Protein AF-A0A6S7K9L8-F1 (afdb_monomer_lite)

Organism: Paramuricea clavata (NCBI:txid317549)

InterPro domains:
  IPR007330 MIT domain [PF04212] (12-68)
  IPR007330 MIT domain [SM00745] (4-77)
  IPR036181 MIT domain superfamily [SSF116846] (6-80)

Sequence (85 aa):
MVDIQSLCDDGRKFATEAVKYDEAGDIEQAIFFYSEASDALLKAWSVDNSLNIRSKVENYIARAEELYQHKGNDSVKKPLKSSQQ

pLDDT: mean 88.74, std 17.5, range [41.06, 98.75]

Secondary structure (DSSP, 8-state):
---HHHHHHHHHHHHHHHHHHHHHT-HHHHHHHHHHHHHHHHHHHHH-TTSTTHHHHHHHHHHHHHHHHHHHHHHT-S-------

Foldseek 3Di:
DDDLVVLQVLLVVLCVQLVVCVVVVVLVSNLVSLVSSLVSNVVSCVVPVVDPCVVVSVVSVVSSVVSVVVVVVVVPPPPPDDDDD

Radius of gyration: 17.17 Å; chains: 1; bounding box: 51×38×42 Å

Structure (mmCIF, N/CA/C/O backbone):
data_AF-A0A6S7K9L8-F1
#
_entry.id   AF-A0A6S7K9L8-F1
#
loop_
_atom_site.group_PDB
_atom_site.id
_atom_site.type_symbol
_atom_site.label_atom_id
_atom_site.label_alt_id
_atom_site.label_comp_id
_atom_site.label_asym_id
_atom_site.label_entity_id
_atom_site.label_seq_id
_atom_site.pdbx_PDB_ins_code
_atom_site.Cartn_x
_atom_site.Cartn_y
_atom_site.Cartn_z
_atom_site.occupancy
_atom_site.B_iso_or_equiv
_atom_site.auth_seq_id
_atom_site.auth_comp_id
_atom_site.auth_asym_id
_atom_site.auth_atom_id
_atom_site.pdbx_PDB_model_num
ATOM 1 N N . MET A 1 1 ? 21.052 4.222 -9.137 1.00 69.25 1 MET A N 1
ATOM 2 C CA . MET A 1 1 ? 19.981 3.562 -9.908 1.00 69.25 1 MET A CA 1
ATOM 3 C C . MET A 1 1 ? 18.936 3.142 -8.897 1.00 69.25 1 MET A C 1
ATOM 5 O O . MET A 1 1 ? 19.322 2.557 -7.895 1.00 69.25 1 MET A O 1
ATOM 9 N N . VAL A 1 2 ? 17.680 3.542 -9.077 1.00 79.69 2 VAL A N 1
ATOM 10 C CA . VAL A 1 2 ? 16.596 3.101 -8.191 1.00 79.69 2 VAL A CA 1
ATOM 11 C C . VAL A 1 2 ? 16.325 1.630 -8.498 1.00 79.69 2 VAL A C 1
ATOM 13 O O . VAL A 1 2 ? 16.106 1.292 -9.658 1.00 79.69 2 VAL A O 1
ATOM 16 N N . ASP A 1 3 ? 16.393 0.766 -7.488 1.00 94.75 3 ASP A N 1
ATOM 17 C CA . ASP A 1 3 ? 16.079 -0.653 -7.646 1.00 94.75 3 ASP A CA 1
ATOM 18 C C . ASP A 1 3 ? 14.570 -0.878 -7.478 1.00 94.75 3 ASP A C 1
ATOM 20 O O . ASP A 1 3 ? 14.025 -0.803 -6.374 1.00 94.75 3 ASP A O 1
ATOM 24 N N . ILE A 1 4 ? 13.899 -1.143 -8.601 1.00 96.06 4 ILE A N 1
ATOM 25 C CA . ILE A 1 4 ? 12.456 -1.406 -8.667 1.00 96.06 4 ILE A CA 1
ATOM 26 C C . ILE A 1 4 ? 12.083 -2.609 -7.796 1.00 96.06 4 ILE A C 1
ATOM 28 O O . ILE A 1 4 ? 11.032 -2.593 -7.153 1.00 96.06 4 ILE A O 1
ATOM 32 N N . GLN A 1 5 ? 12.932 -3.641 -7.759 1.00 96.06 5 GLN A N 1
ATOM 33 C CA . GLN A 1 5 ? 12.652 -4.858 -7.007 1.00 96.06 5 GLN A CA 1
ATOM 34 C C . GLN A 1 5 ? 12.640 -4.567 -5.505 1.00 96.06 5 GLN A C 1
ATOM 36 O O . GLN A 1 5 ? 11.663 -4.908 -4.839 1.00 96.06 5 GLN A O 1
ATOM 41 N N . SER A 1 6 ? 13.655 -3.851 -5.008 1.00 97.38 6 SER A N 1
ATOM 4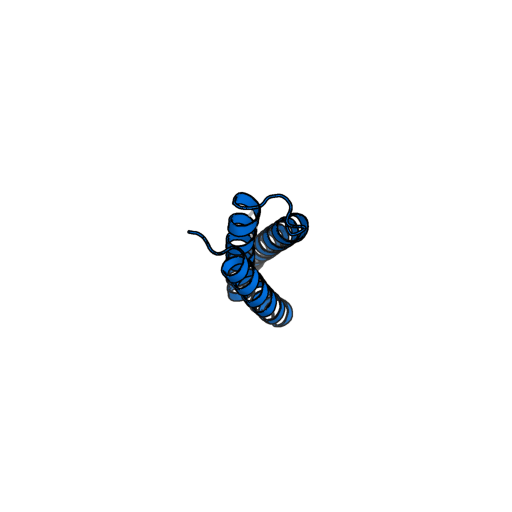2 C CA . SER A 1 6 ? 13.707 -3.396 -3.613 1.00 97.38 6 SER A CA 1
ATOM 43 C C . SER A 1 6 ? 12.485 -2.548 -3.237 1.00 97.38 6 SER A C 1
ATOM 45 O O . SER A 1 6 ? 11.845 -2.824 -2.227 1.00 97.38 6 SER A O 1
ATOM 47 N N . LEU A 1 7 ? 12.078 -1.592 -4.084 1.00 97.50 7 LEU A N 1
ATOM 48 C CA . LEU A 1 7 ? 10.866 -0.791 -3.843 1.00 97.50 7 LEU A CA 1
ATOM 49 C C . LEU A 1 7 ? 9.590 -1.643 -3.779 1.00 97.50 7 LEU A C 1
ATOM 51 O O . LEU A 1 7 ? 8.718 -1.412 -2.941 1.00 97.50 7 LEU A O 1
ATOM 55 N N . CYS A 1 8 ? 9.470 -2.641 -4.655 1.00 97.50 8 CYS A N 1
ATOM 56 C CA . CYS A 1 8 ? 8.333 -3.554 -4.642 1.00 97.50 8 CYS A CA 1
ATOM 57 C C . CYS A 1 8 ? 8.327 -4.452 -3.397 1.00 97.50 8 CYS A C 1
ATOM 59 O O . CYS A 1 8 ? 7.254 -4.756 -2.872 1.00 97.50 8 CYS A O 1
ATOM 61 N N . ASP A 1 9 ? 9.496 -4.899 -2.935 1.00 98.12 9 ASP A N 1
ATOM 62 C CA . ASP A 1 9 ? 9.637 -5.690 -1.713 1.00 98.12 9 ASP A CA 1
ATOM 63 C C . ASP A 1 9 ? 9.282 -4.878 -0.467 1.00 98.12 9 ASP A C 1
ATOM 65 O O . ASP A 1 9 ? 8.535 -5.368 0.383 1.00 98.12 9 ASP A O 1
ATOM 69 N N . ASP A 1 10 ? 9.737 -3.631 -0.386 1.00 98.19 10 ASP A N 1
ATOM 70 C CA . ASP A 1 10 ? 9.394 -2.730 0.713 1.00 98.19 10 ASP A CA 1
ATOM 71 C C . ASP A 1 10 ? 7.897 -2.412 0.716 1.00 98.19 10 ASP A C 1
ATOM 73 O O . ASP A 1 10 ? 7.228 -2.610 1.731 1.00 9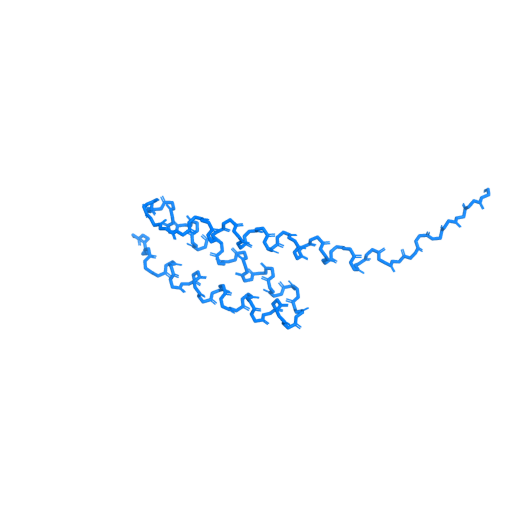8.19 10 ASP A O 1
ATOM 77 N N . GLY A 1 11 ? 7.323 -2.074 -0.443 1.00 98.25 11 GLY A N 1
ATOM 78 C CA . GLY A 1 11 ? 5.883 -1.855 -0.582 1.00 98.25 11 GLY A CA 1
ATOM 79 C C . GLY A 1 11 ? 5.034 -3.056 -0.143 1.00 98.25 11 GLY A C 1
ATOM 80 O O . GLY A 1 11 ? 3.997 -2.887 0.499 1.00 98.25 11 GLY A O 1
ATOM 81 N N . ARG A 1 12 ? 5.483 -4.289 -0.428 1.00 98.31 12 ARG A N 1
ATOM 82 C CA . ARG A 1 12 ? 4.821 -5.522 0.040 1.00 98.31 12 ARG A CA 1
ATOM 83 C C . ARG A 1 12 ? 4.915 -5.705 1.555 1.00 98.31 12 ARG A C 1
ATOM 85 O O . ARG A 1 12 ? 3.924 -6.100 2.173 1.00 98.31 12 ARG A O 1
ATOM 92 N N . LYS A 1 13 ? 6.082 -5.445 2.150 1.00 98.62 13 LYS A N 1
ATOM 93 C CA . LYS A 1 13 ? 6.281 -5.548 3.604 1.00 98.62 13 LYS A CA 1
ATOM 94 C C . LYS A 1 13 ? 5.419 -4.529 4.338 1.00 98.62 13 LYS A C 1
ATOM 96 O O . LYS A 1 13 ? 4.680 -4.912 5.236 1.00 98.62 13 LYS A O 1
ATOM 101 N N . PHE A 1 14 ? 5.445 -3.271 3.903 1.00 98.69 14 PHE A N 1
ATOM 102 C CA . PHE A 1 14 ? 4.631 -2.217 4.501 1.00 98.69 14 PHE A CA 1
ATOM 103 C C . PHE A 1 14 ? 3.140 -2.514 4.383 1.00 98.69 14 PHE A C 1
ATOM 105 O O . PHE A 1 14 ? 2.445 -2.448 5.386 1.00 98.69 14 PHE A O 1
ATOM 112 N N . ALA A 1 15 ? 2.651 -2.954 3.219 1.00 98.62 15 ALA A N 1
ATOM 113 C CA . ALA A 1 15 ? 1.245 -3.338 3.079 1.00 98.62 15 ALA A CA 1
ATOM 114 C C . ALA A 1 15 ? 0.851 -4.492 4.020 1.00 98.62 15 ALA A C 1
ATOM 116 O O . ALA A 1 15 ? -0.253 -4.504 4.556 1.00 98.62 15 ALA A O 1
ATOM 117 N N . THR A 1 16 ? 1.758 -5.447 4.248 1.00 98.69 16 THR A N 1
ATOM 118 C CA . THR A 1 16 ? 1.525 -6.558 5.183 1.00 98.69 16 THR A CA 1
ATOM 119 C C . THR A 1 16 ? 1.399 -6.061 6.622 1.00 98.69 16 THR A C 1
ATOM 121 O O . THR A 1 16 ? 0.492 -6.487 7.332 1.00 98.69 16 THR A O 1
ATOM 124 N N . GLU A 1 17 ? 2.276 -5.154 7.058 1.00 98.75 17 GLU A N 1
ATOM 125 C CA . GLU A 1 17 ? 2.176 -4.549 8.391 1.00 98.75 17 GLU A CA 1
ATOM 126 C C . GLU A 1 17 ? 0.936 -3.654 8.511 1.00 98.75 17 GLU A C 1
ATOM 128 O O . GLU A 1 17 ? 0.224 -3.737 9.507 1.00 98.75 17 GLU A O 1
ATOM 133 N N . ALA A 1 18 ? 0.612 -2.877 7.474 1.00 98.56 18 ALA A N 1
ATOM 134 C CA . ALA A 1 18 ? -0.567 -2.015 7.444 1.00 98.56 18 ALA A CA 1
ATOM 135 C C . ALA A 1 18 ? -1.854 -2.798 7.715 1.00 98.56 18 ALA A C 1
ATOM 137 O O . ALA A 1 18 ? -2.625 -2.412 8.588 1.00 98.56 18 ALA A O 1
ATOM 138 N N . VAL A 1 19 ? -2.044 -3.932 7.030 1.00 98.56 19 VAL A N 1
ATOM 139 C CA . VAL A 1 19 ? -3.210 -4.806 7.228 1.00 98.56 19 VAL A CA 1
ATOM 140 C C . VAL A 1 19 ? -3.257 -5.354 8.655 1.00 98.56 19 VAL A C 1
ATOM 142 O O . VAL A 1 19 ? -4.316 -5.325 9.271 1.00 98.56 19 VAL A O 1
ATOM 145 N N . LYS A 1 20 ? -2.120 -5.787 9.221 1.00 98.69 20 LYS A N 1
ATOM 146 C CA . LYS A 1 20 ? -2.077 -6.280 10.610 1.00 98.69 20 LYS A CA 1
ATOM 147 C C . LYS A 1 20 ? -2.539 -5.221 11.611 1.00 98.69 20 LYS A C 1
ATOM 149 O O . LYS A 1 20 ? -3.293 -5.541 12.524 1.00 98.69 20 LYS A O 1
ATOM 154 N N . TYR A 1 21 ? -2.084 -3.978 11.457 1.00 98.44 21 TYR A N 1
ATOM 155 C CA . TYR A 1 21 ? -2.475 -2.884 12.348 1.00 98.44 21 TYR A CA 1
ATOM 156 C C . TYR A 1 21 ? -3.917 -2.422 12.113 1.00 98.44 21 TYR A C 1
ATOM 158 O O . TYR A 1 21 ? -4.621 -2.137 13.079 1.00 98.44 21 TYR A O 1
ATOM 166 N N . ASP A 1 22 ? -4.378 -2.413 10.859 1.00 97.81 22 ASP A N 1
ATOM 167 C CA . ASP A 1 22 ? -5.764 -2.107 10.484 1.00 97.81 22 ASP A CA 1
ATOM 168 C C . ASP A 1 22 ? -6.735 -3.104 11.141 1.00 97.81 22 ASP A C 1
ATOM 170 O O . ASP A 1 22 ? -7.656 -2.711 11.855 1.00 97.81 22 ASP A O 1
ATOM 174 N N . GLU A 1 23 ? -6.453 -4.405 11.020 1.00 97.69 23 GLU A N 1
ATOM 175 C CA . GLU A 1 23 ? -7.231 -5.478 11.653 1.00 97.69 23 GLU A CA 1
ATOM 176 C C . GLU A 1 23 ? -7.155 -5.450 13.188 1.00 97.69 23 GLU A C 1
ATOM 178 O O . GLU A 1 23 ? -8.126 -5.795 13.865 1.00 97.69 23 GLU A O 1
ATOM 183 N N . ALA A 1 24 ? -6.023 -5.017 13.752 1.00 97.19 24 ALA A N 1
ATOM 184 C CA . ALA A 1 24 ? -5.851 -4.844 15.194 1.00 97.19 24 ALA A CA 1
ATOM 185 C C . ALA A 1 24 ? -6.525 -3.572 15.747 1.00 97.19 24 ALA A C 1
ATOM 187 O O . ALA A 1 24 ? -6.587 -3.398 16.966 1.00 97.19 24 ALA A O 1
ATOM 188 N N . GLY A 1 25 ? -7.023 -2.682 14.882 1.00 95.06 25 GLY A N 1
ATOM 189 C CA . GLY A 1 25 ? -7.600 -1.395 15.271 1.00 95.06 25 GLY A CA 1
ATOM 190 C C . GLY A 1 25 ? -6.568 -0.337 15.678 1.00 95.06 25 GLY A C 1
ATOM 191 O O . GLY A 1 25 ? -6.945 0.710 16.208 1.00 95.06 25 GLY A O 1
ATOM 192 N N . ASP A 1 26 ? -5.278 -0.570 15.424 1.00 96.56 26 ASP A N 1
ATOM 193 C CA . ASP A 1 26 ? -4.230 0.439 15.593 1.00 96.56 26 ASP A CA 1
ATOM 194 C C . ASP A 1 26 ? -4.202 1.355 14.361 1.00 96.56 26 ASP A C 1
ATOM 196 O O . ASP A 1 26 ? -3.398 1.218 13.435 1.00 96.56 26 ASP A O 1
ATOM 200 N N . ILE A 1 27 ? -5.150 2.293 14.349 1.00 95.62 27 ILE A N 1
ATOM 201 C CA . ILE A 1 27 ? -5.402 3.196 13.222 1.00 95.62 27 ILE A CA 1
ATOM 202 C C . ILE A 1 27 ? -4.158 4.026 12.872 1.00 95.62 27 ILE A C 1
ATOM 204 O O . ILE A 1 27 ? -3.907 4.297 11.700 1.00 95.62 27 ILE A O 1
ATOM 208 N N . GLU A 1 28 ? -3.370 4.448 13.863 1.00 96.12 28 GLU A N 1
ATOM 209 C CA . GLU A 1 28 ? -2.204 5.300 13.620 1.00 96.12 28 GLU A CA 1
ATOM 210 C C . GLU A 1 28 ? -1.090 4.547 12.891 1.00 96.12 28 GLU A C 1
ATOM 212 O O . GLU A 1 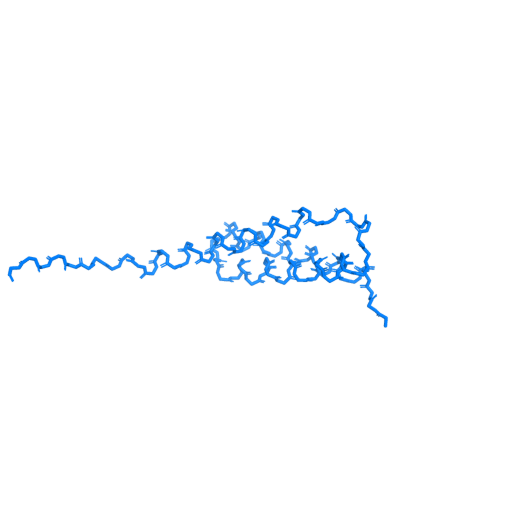28 ? -0.571 5.054 11.893 1.00 96.12 28 GLU A O 1
ATOM 217 N N . GLN A 1 29 ? -0.779 3.324 13.330 1.00 97.75 29 GLN A N 1
ATOM 218 C CA . GLN A 1 29 ? 0.208 2.490 12.646 1.00 97.75 29 GLN A CA 1
ATOM 219 C C . GLN A 1 29 ? -0.287 2.032 11.273 1.00 97.75 29 GLN A C 1
ATOM 221 O O . GLN A 1 29 ? 0.479 2.045 10.309 1.00 97.75 29 GLN A O 1
ATOM 226 N N . ALA A 1 30 ? -1.574 1.702 11.144 1.00 98.25 30 ALA A N 1
ATOM 227 C CA . ALA A 1 30 ? -2.162 1.336 9.860 1.00 98.25 30 ALA A CA 1
ATOM 228 C C . ALA A 1 30 ? -2.002 2.456 8.815 1.00 98.25 30 ALA A C 1
ATOM 230 O O . ALA A 1 30 ? -1.528 2.200 7.708 1.00 98.25 30 ALA A O 1
ATOM 231 N N . ILE A 1 31 ? -2.316 3.710 9.174 1.00 98.19 31 ILE A N 1
ATOM 232 C CA . ILE A 1 31 ? -2.139 4.876 8.286 1.00 98.19 31 ILE A CA 1
ATOM 233 C C . ILE A 1 31 ? -0.676 5.032 7.871 1.00 98.19 31 ILE A C 1
ATOM 235 O O . ILE A 1 31 ? -0.397 5.242 6.687 1.00 98.19 31 ILE A O 1
ATOM 239 N N . PHE A 1 32 ? 0.252 4.933 8.827 1.00 98.25 32 PHE A N 1
ATOM 240 C CA . PHE A 1 32 ? 1.683 5.048 8.554 1.00 98.25 32 PHE A CA 1
ATOM 241 C C . PHE A 1 32 ? 2.125 4.012 7.513 1.00 98.25 32 PHE A C 1
ATOM 243 O O . PHE A 1 32 ? 2.645 4.372 6.458 1.00 98.25 32 PHE A O 1
ATOM 250 N N . PHE A 1 33 ? 1.835 2.733 7.749 1.00 98.75 33 PHE A N 1
ATOM 251 C CA . PHE A 1 33 ? 2.287 1.669 6.860 1.00 98.75 33 PHE A CA 1
ATOM 252 C C . PHE A 1 33 ? 1.575 1.653 5.500 1.00 98.75 33 PHE A C 1
ATOM 254 O O . PHE A 1 33 ? 2.225 1.364 4.496 1.00 98.75 33 PHE A O 1
ATOM 261 N N . TYR A 1 34 ? 0.287 2.009 5.410 1.00 98.75 34 TYR A N 1
ATOM 262 C CA . TYR A 1 34 ? -0.365 2.181 4.102 1.00 98.75 34 TYR A CA 1
ATOM 263 C C . TYR A 1 34 ? 0.245 3.341 3.304 1.00 98.75 34 TYR A C 1
ATOM 265 O O . TYR A 1 34 ? 0.369 3.240 2.079 1.00 98.75 34 TYR A O 1
ATOM 273 N N . SER A 1 35 ? 0.673 4.414 3.976 1.00 98.56 35 SER A N 1
ATOM 274 C CA . SER A 1 35 ? 1.342 5.552 3.332 1.00 98.56 35 SER A CA 1
ATOM 275 C C . SER A 1 35 ? 2.714 5.149 2.782 1.00 98.56 35 SER A C 1
ATOM 277 O O . SER A 1 35 ? 2.983 5.368 1.600 1.00 98.56 35 SER A O 1
ATOM 279 N N . GLU A 1 36 ? 3.538 4.469 3.586 1.00 98.69 36 GLU A N 1
ATOM 280 C CA . GLU A 1 36 ? 4.853 3.966 3.155 1.00 98.69 36 GLU A CA 1
ATOM 281 C C . GLU A 1 36 ? 4.729 2.921 2.030 1.00 98.69 36 GLU A C 1
ATOM 283 O O . GLU A 1 36 ? 5.498 2.935 1.065 1.00 98.69 36 GLU A O 1
ATOM 288 N N . ALA A 1 37 ? 3.720 2.042 2.096 1.00 98.69 37 ALA A N 1
ATOM 289 C CA . ALA A 1 37 ? 3.436 1.079 1.033 1.00 98.69 37 ALA A CA 1
ATOM 290 C C . ALA A 1 37 ? 3.092 1.774 -0.291 1.00 98.69 37 ALA A C 1
ATOM 292 O O . ALA A 1 37 ? 3.585 1.383 -1.352 1.00 98.69 37 ALA A O 1
ATOM 293 N N . SER A 1 38 ? 2.251 2.808 -0.225 1.00 98.44 38 SER A N 1
ATOM 294 C CA . SER A 1 38 ? 1.830 3.587 -1.389 1.00 98.44 38 SER A CA 1
ATOM 295 C C . SER A 1 38 ? 3.002 4.333 -2.015 1.00 98.44 38 SER A C 1
ATOM 297 O O . SER A 1 38 ? 3.178 4.265 -3.229 1.00 98.44 38 SER A O 1
ATOM 299 N N . ASP A 1 39 ? 3.831 4.993 -1.205 1.00 98.25 39 ASP A N 1
ATOM 300 C CA . ASP A 1 39 ? 4.985 5.760 -1.676 1.00 98.25 39 ASP A CA 1
ATOM 301 C C . ASP A 1 39 ? 6.044 4.861 -2.339 1.00 98.25 39 ASP A C 1
ATOM 303 O O . ASP A 1 39 ? 6.489 5.143 -3.456 1.00 98.25 39 ASP A O 1
ATOM 307 N N . ALA A 1 40 ? 6.387 3.723 -1.724 1.00 98.19 40 ALA A N 1
ATOM 308 C CA . ALA A 1 40 ? 7.340 2.770 -2.297 1.00 98.19 40 ALA A CA 1
ATOM 309 C C . ALA A 1 40 ? 6.864 2.218 -3.655 1.00 98.19 40 ALA A C 1
ATOM 311 O O . ALA A 1 40 ? 7.619 2.190 -4.633 1.00 98.19 40 ALA A O 1
ATOM 312 N N . LEU A 1 41 ? 5.590 1.824 -3.746 1.00 98.06 41 LEU A N 1
ATOM 313 C CA . LEU A 1 41 ? 5.009 1.282 -4.975 1.00 98.06 41 LEU A CA 1
ATOM 314 C C . LEU A 1 41 ? 4.775 2.356 -6.046 1.00 98.06 41 LEU A C 1
ATOM 316 O O . LEU A 1 41 ? 4.945 2.071 -7.232 1.00 98.06 41 LEU A O 1
ATOM 320 N N . LEU A 1 42 ? 4.442 3.590 -5.660 1.00 97.69 42 LEU A N 1
ATOM 321 C CA . LEU A 1 42 ? 4.323 4.711 -6.590 1.00 97.69 42 LEU A CA 1
ATOM 322 C C . LEU A 1 42 ? 5.686 5.073 -7.186 1.00 97.69 42 LEU A C 1
ATOM 324 O O . LEU A 1 42 ? 5.787 5.278 -8.396 1.00 97.69 42 LEU A O 1
ATOM 328 N N . LYS A 1 43 ? 6.749 5.078 -6.369 1.00 97.56 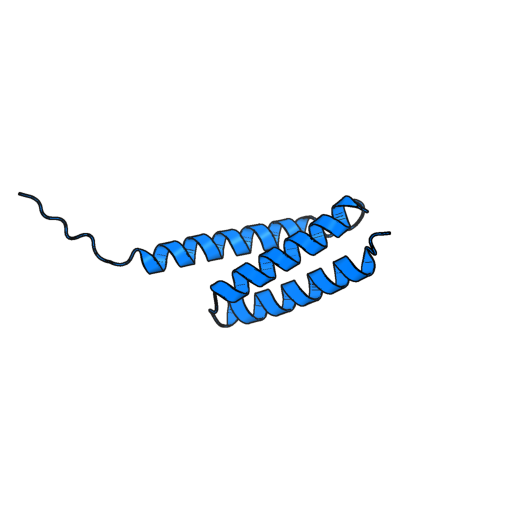43 LYS A N 1
ATOM 329 C CA . LYS A 1 43 ? 8.130 5.237 -6.844 1.00 97.56 43 LYS A CA 1
ATOM 330 C C . LYS A 1 43 ? 8.490 4.145 -7.850 1.00 97.56 43 LYS A C 1
ATOM 332 O O . LYS A 1 43 ? 8.972 4.476 -8.931 1.00 97.56 43 LYS A O 1
ATOM 337 N N . ALA A 1 44 ? 8.193 2.876 -7.558 1.00 97.50 44 ALA A N 1
ATOM 338 C CA . ALA A 1 44 ? 8.432 1.776 -8.497 1.00 97.50 44 ALA A CA 1
ATOM 339 C C . ALA A 1 44 ? 7.679 1.986 -9.822 1.00 97.50 44 ALA A C 1
ATOM 341 O O . ALA A 1 44 ? 8.281 1.908 -10.892 1.00 97.50 44 ALA A O 1
ATOM 342 N N . TRP A 1 45 ? 6.393 2.338 -9.747 1.00 97.06 45 TRP A N 1
ATOM 343 C CA . TRP A 1 45 ? 5.552 2.591 -10.919 1.00 97.06 45 TRP A CA 1
ATOM 344 C C . TRP A 1 45 ? 6.012 3.805 -11.743 1.00 97.06 45 TRP A C 1
ATOM 346 O O . TRP A 1 45 ? 5.905 3.806 -12.966 1.00 97.06 45 TRP A O 1
ATOM 356 N N . SER A 1 46 ? 6.562 4.840 -11.101 1.00 95.69 46 SER A N 1
ATOM 357 C CA . SER A 1 46 ? 7.117 6.006 -11.803 1.00 95.69 46 SER A CA 1
ATOM 358 C C . SER A 1 46 ? 8.397 5.698 -12.588 1.00 95.69 46 SER A C 1
ATOM 360 O O . SER A 1 46 ? 8.692 6.392 -13.560 1.00 95.69 46 SER A O 1
ATOM 362 N N . VAL A 1 47 ? 9.144 4.663 -12.183 1.00 95.88 47 VAL A N 1
ATOM 363 C CA . VAL A 1 47 ? 10.321 4.171 -12.914 1.00 95.88 47 VAL A CA 1
ATOM 364 C C . VAL A 1 47 ? 9.895 3.215 -14.029 1.00 95.88 47 VAL A C 1
ATOM 366 O O . VAL A 1 47 ? 10.409 3.311 -15.141 1.00 95.88 47 VAL A O 1
ATOM 369 N N . ASP A 1 48 ? 8.946 2.321 -13.746 1.00 95.12 48 ASP A N 1
ATOM 370 C CA . ASP A 1 48 ? 8.373 1.390 -14.716 1.00 95.12 48 ASP A CA 1
ATOM 371 C C . ASP A 1 48 ? 6.843 1.351 -14.602 1.00 95.12 48 ASP A C 1
ATOM 373 O O . ASP A 1 48 ? 6.255 0.686 -13.745 1.00 95.12 48 ASP A O 1
ATOM 377 N N . ASN A 1 49 ? 6.183 2.062 -15.514 1.00 93.69 49 ASN A N 1
ATOM 378 C CA . ASN A 1 49 ? 4.727 2.165 -15.535 1.00 93.69 49 ASN A CA 1
ATOM 379 C C . ASN A 1 49 ? 4.028 0.913 -16.095 1.00 93.69 49 ASN A C 1
ATOM 381 O O . ASN A 1 49 ? 2.798 0.835 -16.025 1.00 93.69 49 ASN A O 1
ATOM 385 N N . SER A 1 50 ? 4.787 -0.063 -16.615 1.00 96.06 50 SER A N 1
ATOM 386 C CA . SER A 1 50 ? 4.256 -1.352 -17.071 1.00 96.06 50 SER A CA 1
ATOM 387 C C . SER A 1 50 ? 3.928 -2.296 -15.909 1.00 96.06 50 SER A C 1
ATOM 389 O O . SER A 1 50 ? 3.197 -3.274 -16.083 1.00 96.06 50 SER A O 1
ATOM 391 N N . LEU A 1 51 ? 4.411 -1.980 -14.701 1.00 94.25 51 LEU A N 1
ATOM 392 C CA . LEU A 1 51 ? 4.092 -2.716 -13.486 1.00 94.25 51 LEU A CA 1
ATOM 393 C C . LEU A 1 51 ? 2.586 -2.670 -13.196 1.00 94.25 51 LEU A C 1
ATOM 395 O O . LEU A 1 51 ? 1.983 -1.607 -13.031 1.00 94.25 51 LEU A O 1
ATOM 399 N N . ASN A 1 52 ? 1.983 -3.846 -13.020 1.00 95.12 52 ASN A N 1
ATOM 400 C CA . ASN A 1 52 ? 0.574 -3.992 -12.649 1.00 95.12 52 ASN A CA 1
ATOM 401 C C . ASN A 1 52 ? 0.349 -3.768 -11.136 1.00 95.12 52 ASN A C 1
ATOM 403 O O . ASN A 1 52 ? -0.088 -4.663 -10.409 1.00 95.12 52 ASN A O 1
ATOM 407 N N . ILE A 1 53 ? 0.727 -2.585 -10.644 1.00 95.56 53 ILE A N 1
ATOM 408 C CA . ILE A 1 53 ? 0.666 -2.215 -9.217 1.00 95.56 53 ILE A CA 1
ATOM 409 C C . ILE A 1 53 ? -0.131 -0.936 -8.947 1.00 95.56 53 ILE A C 1
ATOM 411 O O . ILE A 1 53 ? -0.439 -0.659 -7.791 1.00 95.56 53 ILE A O 1
ATOM 415 N N . ARG A 1 54 ? -0.519 -0.185 -9.985 1.00 94.50 54 ARG A N 1
ATOM 416 C CA . ARG A 1 54 ? -1.213 1.103 -9.840 1.00 94.50 54 ARG A CA 1
ATOM 417 C C . ARG A 1 54 ? -2.497 1.005 -9.013 1.00 94.50 54 ARG A C 1
ATOM 419 O O . ARG A 1 54 ? -2.654 1.757 -8.061 1.00 94.50 54 ARG A O 1
ATOM 426 N N . SER A 1 55 ? -3.366 0.036 -9.301 1.00 96.56 55 SER A N 1
ATOM 427 C CA . SER A 1 55 ? -4.602 -0.143 -8.524 1.00 96.56 55 SER A CA 1
ATOM 428 C C . SER A 1 55 ? -4.335 -0.493 -7.057 1.00 96.56 55 SER A C 1
ATOM 430 O O . SER A 1 55 ? -5.130 -0.149 -6.193 1.00 96.56 55 SER A O 1
ATOM 432 N N . LYS A 1 56 ? -3.204 -1.144 -6.740 1.00 96.00 56 LYS A N 1
ATOM 433 C CA . LYS A 1 56 ? -2.822 -1.398 -5.341 1.00 96.00 56 LYS A CA 1
ATOM 434 C C . LYS A 1 56 ? -2.408 -0.112 -4.634 1.00 96.00 56 LYS A C 1
ATOM 436 O O . LYS A 1 56 ? -2.823 0.091 -3.502 1.00 96.00 56 LYS A O 1
ATOM 441 N N . VAL A 1 57 ? -1.640 0.748 -5.306 1.00 97.75 57 VAL A N 1
ATOM 442 C CA . VAL A 1 57 ? -1.286 2.082 -4.792 1.00 97.75 57 VAL A CA 1
ATOM 443 C C . VAL A 1 57 ? -2.553 2.880 -4.492 1.00 97.75 57 VAL A C 1
ATOM 445 O O . VAL A 1 57 ? -2.707 3.380 -3.385 1.00 97.75 57 VAL A O 1
ATOM 448 N N . GLU A 1 58 ? -3.486 2.940 -5.444 1.00 97.81 58 GLU A N 1
ATOM 449 C CA . GLU A 1 58 ? -4.757 3.659 -5.287 1.00 97.81 58 GLU A CA 1
ATOM 450 C C . GLU A 1 58 ? -5.576 3.116 -4.100 1.00 97.81 58 GLU A C 1
ATOM 452 O O . GLU A 1 58 ? -6.075 3.898 -3.294 1.00 97.81 58 GLU A O 1
ATOM 457 N N . ASN A 1 59 ? -5.635 1.791 -3.921 1.00 98.25 59 ASN A N 1
ATOM 458 C CA . ASN A 1 59 ? -6.320 1.173 -2.781 1.00 98.25 59 ASN A CA 1
ATOM 459 C C . ASN A 1 59 ? -5.663 1.503 -1.431 1.00 98.25 59 ASN A C 1
ATOM 461 O O . ASN A 1 59 ? -6.367 1.750 -0.454 1.00 98.25 59 ASN A O 1
ATOM 465 N N . TYR A 1 60 ? -4.330 1.492 -1.352 1.00 98.50 60 TYR A N 1
ATOM 466 C CA . TYR A 1 60 ? -3.615 1.795 -0.108 1.00 98.50 60 TYR A CA 1
ATOM 467 C C . TYR A 1 60 ? -3.743 3.272 0.279 1.00 98.50 60 TYR A C 1
ATOM 469 O O . TYR A 1 60 ? -3.960 3.568 1.452 1.00 98.50 60 TYR A O 1
ATOM 477 N N . ILE A 1 61 ? -3.704 4.183 -0.700 1.00 98.50 61 ILE A N 1
ATOM 478 C CA . ILE A 1 61 ? -3.983 5.609 -0.482 1.00 98.50 61 ILE A CA 1
ATOM 479 C C . ILE A 1 61 ? -5.408 5.786 0.044 1.00 98.50 61 ILE A C 1
ATOM 481 O O . ILE A 1 61 ? -5.596 6.387 1.101 1.00 98.50 61 ILE A O 1
ATOM 485 N N . ALA A 1 62 ? -6.400 5.207 -0.642 1.00 98.31 62 ALA A N 1
ATOM 486 C CA . ALA A 1 62 ? -7.800 5.318 -0.242 1.00 98.31 62 ALA A CA 1
ATOM 487 C C . ALA A 1 62 ? -8.024 4.803 1.188 1.00 98.31 62 ALA A C 1
ATOM 489 O O . ALA A 1 62 ? -8.685 5.460 1.991 1.00 98.31 62 ALA A O 1
ATOM 490 N N . ARG A 1 63 ? -7.413 3.668 1.552 1.00 98.12 63 ARG A N 1
ATOM 491 C CA . ARG A 1 63 ? -7.544 3.117 2.904 1.00 98.12 63 ARG A CA 1
ATOM 492 C C . ARG A 1 63 ? -6.888 3.999 3.969 1.00 98.12 63 ARG A C 1
ATOM 494 O O . ARG A 1 63 ? -7.472 4.194 5.034 1.00 98.12 63 ARG A O 1
ATOM 501 N N . ALA A 1 64 ? -5.708 4.560 3.695 1.00 97.81 64 ALA A N 1
ATOM 502 C CA . ALA A 1 64 ? -5.057 5.503 4.606 1.00 97.81 64 ALA A CA 1
ATOM 503 C C . ALA A 1 64 ? -5.919 6.758 4.836 1.00 97.81 64 ALA A C 1
ATOM 505 O O . ALA A 1 64 ? -6.059 7.213 5.973 1.00 97.81 64 ALA A O 1
ATOM 506 N N . GLU A 1 65 ? -6.546 7.282 3.779 1.00 97.06 65 GLU A N 1
ATOM 507 C CA . GLU A 1 65 ? -7.466 8.420 3.867 1.00 97.06 65 GLU A CA 1
ATOM 508 C C . GLU A 1 65 ? -8.715 8.083 4.691 1.00 97.06 65 GLU A C 1
ATOM 510 O O . GLU A 1 65 ? -9.065 8.836 5.601 1.00 97.06 65 GLU A O 1
ATOM 515 N N . GLU A 1 66 ? -9.354 6.935 4.444 1.00 96.81 66 GLU A N 1
ATOM 516 C CA . GLU A 1 66 ? -10.497 6.459 5.235 1.00 96.81 66 GLU A CA 1
ATOM 517 C C . GLU A 1 66 ? -10.160 6.379 6.728 1.00 96.81 66 GLU A C 1
ATOM 519 O O . GLU A 1 66 ? -10.912 6.868 7.575 1.00 96.81 66 GLU A O 1
ATOM 524 N N . LEU A 1 67 ? -9.023 5.772 7.065 1.00 95.75 67 LEU A N 1
ATOM 525 C CA . LEU A 1 67 ? -8.560 5.628 8.443 1.00 95.75 67 LEU A CA 1
ATOM 526 C C . LEU A 1 67 ? -8.276 6.992 9.090 1.00 95.75 67 LEU A C 1
ATOM 528 O O . LEU A 1 67 ? -8.647 7.219 10.245 1.00 95.75 67 LEU A O 1
ATOM 532 N N . TYR A 1 68 ? -7.688 7.930 8.342 1.00 94.00 68 TYR A N 1
ATOM 533 C CA . TYR A 1 68 ? -7.437 9.290 8.818 1.00 94.00 68 TYR A CA 1
ATOM 534 C C . TYR A 1 68 ? -8.738 10.034 9.157 1.00 94.00 68 TYR A C 1
ATOM 536 O O . TYR A 1 68 ? -8.834 10.666 10.213 1.00 94.00 68 TYR A O 1
ATOM 544 N N . GLN A 1 69 ? -9.772 9.909 8.316 1.00 93.31 69 GLN A N 1
ATOM 545 C CA . GLN A 1 69 ? -11.083 10.510 8.589 1.00 93.31 69 GLN A CA 1
ATOM 546 C C . GLN A 1 69 ? -11.753 9.896 9.830 1.00 93.31 69 GLN A C 1
ATOM 548 O O . GLN A 1 69 ? -12.328 10.618 10.650 1.00 93.31 69 GLN A O 1
ATOM 553 N N . HIS A 1 70 ? -11.640 8.578 10.028 1.00 84.94 70 HIS A N 1
ATOM 554 C CA . HIS A 1 70 ? -12.165 7.915 11.226 1.00 84.94 70 HIS A CA 1
ATOM 555 C C . HIS A 1 70 ? -11.432 8.342 12.509 1.00 84.94 70 HIS A C 1
ATOM 557 O O . HIS A 1 70 ? -12.093 8.630 13.509 1.00 84.94 70 HIS A O 1
ATOM 563 N N . LYS A 1 71 ? -10.097 8.498 12.468 1.00 81.75 71 LYS A N 1
ATOM 564 C CA . LYS A 1 71 ? -9.297 9.043 13.587 1.00 81.75 71 LYS A CA 1
ATOM 565 C C . LYS A 1 71 ? -9.788 10.435 14.013 1.00 81.75 71 LYS A C 1
ATOM 567 O O . LYS A 1 71 ? -9.889 10.732 15.208 1.00 81.75 71 LYS A O 1
ATOM 572 N N . GLY A 1 72 ? -10.130 11.285 13.041 1.00 61.56 72 GLY A N 1
ATOM 573 C CA . GLY A 1 72 ? -10.714 12.606 13.285 1.00 61.56 72 GLY A CA 1
ATOM 574 C C . GLY A 1 72 ? -12.101 12.538 13.933 1.00 61.56 72 GLY A C 1
ATOM 575 O O . GLY A 1 72 ? -12.375 13.270 14.882 1.00 61.56 72 GLY A O 1
ATOM 576 N N . ASN A 1 73 ? -12.954 11.615 13.487 1.00 58.62 73 ASN A N 1
ATOM 577 C CA . ASN A 1 73 ? -14.332 11.495 13.971 1.00 58.62 73 ASN A CA 1
ATOM 578 C C . ASN A 1 73 ? -14.452 10.922 15.392 1.00 58.62 73 ASN A C 1
ATOM 580 O O . ASN A 1 73 ? -15.324 11.365 16.144 1.00 58.62 73 ASN A O 1
ATOM 584 N N . ASP A 1 74 ? -13.578 10.003 15.812 1.00 56.31 74 ASP A N 1
ATOM 585 C CA . ASP A 1 74 ? -13.575 9.532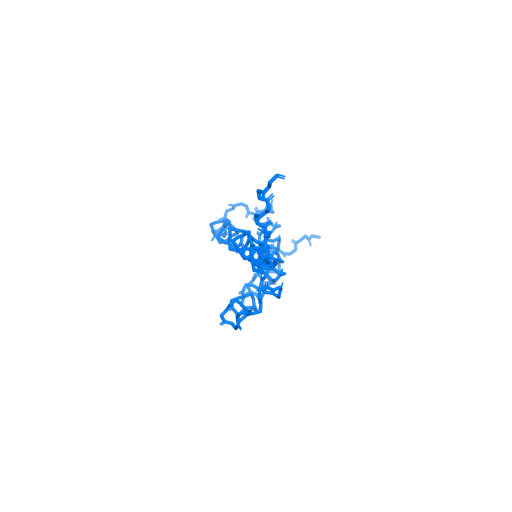 17.208 1.00 56.31 74 ASP A CA 1
ATOM 586 C C . ASP A 1 74 ? -13.068 10.596 18.193 1.00 56.31 74 ASP A C 1
ATOM 588 O O . ASP A 1 74 ? -13.509 10.645 19.344 1.00 56.31 74 ASP A O 1
ATOM 592 N N . SER A 1 75 ? -12.250 11.540 17.721 1.00 52.00 75 SER A N 1
ATOM 593 C CA . SER A 1 75 ? -11.800 12.700 18.505 1.00 52.00 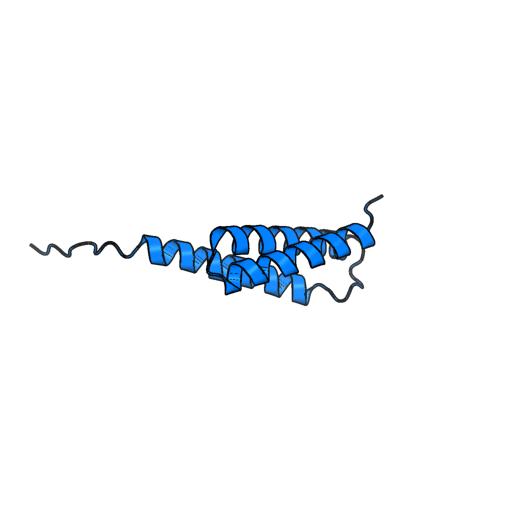75 SER A CA 1
ATOM 594 C C . SER A 1 75 ? -12.897 13.768 18.692 1.00 52.00 75 SER A C 1
ATOM 596 O O . SER A 1 75 ? -12.817 14.589 19.609 1.00 52.00 75 SER A O 1
ATOM 598 N N . VAL A 1 76 ? -13.938 13.762 17.846 1.00 50.03 76 VAL A N 1
ATOM 599 C CA . VAL A 1 76 ? -15.013 14.778 17.793 1.00 50.03 76 VAL A CA 1
ATOM 600 C C . VAL A 1 76 ? -16.279 14.352 18.559 1.00 50.03 76 VAL A C 1
ATOM 602 O O . VAL A 1 76 ? -17.223 15.128 18.690 1.00 50.03 76 VAL A O 1
ATOM 605 N N . LYS A 1 77 ? -16.298 13.183 19.215 1.00 48.28 77 LYS A N 1
ATOM 606 C CA . LYS A 1 77 ? -17.380 12.799 20.149 1.00 48.28 77 LYS A CA 1
ATOM 607 C C . LYS A 1 77 ? -17.258 13.456 21.537 1.00 48.28 77 LYS A C 1
ATOM 609 O O . LYS A 1 77 ? -17.549 12.831 22.555 1.00 48.28 77 LYS A O 1
ATOM 614 N N . LYS A 1 78 ? -16.884 14.738 21.614 1.00 47.81 78 LYS A N 1
ATOM 615 C CA . LYS A 1 78 ? -17.287 15.581 22.753 1.00 47.81 78 LYS A CA 1
ATOM 616 C C . LYS A 1 78 ? -18.586 16.278 22.353 1.00 47.81 78 LYS A C 1
ATOM 618 O O . LYS A 1 78 ? -18.573 17.002 21.361 1.00 47.81 78 LYS A O 1
ATOM 623 N N . PRO A 1 79 ? -19.702 16.090 23.080 1.00 47.28 79 PRO A N 1
ATOM 624 C CA . PRO A 1 79 ? -20.939 16.771 22.744 1.00 47.28 79 PRO A CA 1
ATOM 625 C C . PRO A 1 79 ? -20.703 18.270 22.928 1.00 47.28 79 PRO A C 1
ATOM 627 O O . PRO A 1 79 ? -20.531 18.742 24.056 1.00 47.28 79 PRO A O 1
ATOM 630 N N . LEU A 1 80 ? -20.675 19.024 21.827 1.00 55.59 80 LEU A N 1
ATOM 631 C CA . LEU A 1 80 ? -20.903 20.458 21.900 1.00 55.59 80 LEU A CA 1
ATOM 632 C C . LEU A 1 80 ? -22.322 20.612 22.445 1.00 55.59 80 LEU A C 1
ATOM 634 O O . LEU A 1 80 ? -23.300 20.397 21.731 1.00 55.59 80 LEU A O 1
ATOM 638 N N . LYS A 1 81 ? -22.427 20.895 23.747 1.00 45.41 81 LYS A N 1
ATOM 639 C CA . LYS A 1 81 ? -23.684 21.275 24.383 1.00 45.41 81 LYS A CA 1
ATOM 640 C C . LYS A 1 81 ? -24.300 22.389 23.545 1.00 45.41 81 LYS A C 1
ATOM 642 O O . LYS A 1 81 ? -23.726 23.470 23.433 1.00 45.41 81 LYS A O 1
ATOM 647 N N . SER A 1 82 ? -25.470 22.111 22.979 1.00 58.12 82 SER A N 1
ATOM 648 C CA . SER A 1 82 ? -26.393 23.155 22.580 1.00 58.12 82 SER A CA 1
ATOM 649 C C . SER A 1 82 ? -26.747 23.941 23.837 1.00 58.12 82 SER A C 1
ATOM 651 O O . SER A 1 82 ? -27.376 23.399 24.747 1.00 58.12 82 SER A O 1
ATOM 653 N N . SER A 1 83 ? -26.365 25.206 23.883 1.00 44.69 83 SER A N 1
ATOM 654 C CA . SER A 1 83 ? -27.043 26.167 24.738 1.00 44.69 83 SER A CA 1
ATOM 655 C C . SER A 1 83 ? -27.697 27.180 23.820 1.00 44.69 83 SER A C 1
ATOM 657 O O . SER A 1 83 ? -27.081 28.150 23.390 1.00 44.69 83 SER A O 1
ATOM 659 N N . GLN A 1 84 ? -28.951 26.881 23.481 1.00 45.97 84 GLN A N 1
ATOM 660 C CA . GLN A 1 84 ? -29.943 27.923 23.272 1.00 45.97 84 GLN A CA 1
ATOM 661 C C . GLN A 1 84 ? -30.056 28.701 24.587 1.00 45.97 84 GLN A C 1
ATOM 663 O O . GLN A 1 84 ? -30.246 28.071 25.628 1.00 45.97 84 GLN A O 1
ATOM 668 N N . GLN A 1 85 ? -29.901 30.022 24.534 1.00 41.06 85 GLN A N 1
ATOM 669 C CA . GLN A 1 85 ? -30.833 31.032 25.054 1.00 41.06 85 GLN A CA 1
ATOM 670 C C . GLN A 1 85 ? -30.275 32.430 24.794 1.00 41.06 85 GLN A C 1
ATOM 672 O O . GLN A 1 85 ? -29.065 32.636 25.029 1.00 41.06 85 GLN A O 1
#